Protein AF-A0A3C0ECP6-F1 (afdb_monomer_lite)

pLDDT: mean 91.74, std 6.07, range [67.44, 98.38]

Sequence (139 aa):
APHHPADLYVLGTTPTSAETAAKLGLPYVYALFLNNDDTVMTEAVETYRKVFDTSLGTEPQTMLALPVIAADSDDEAEEYASQIKLVRISTESGRTLTVFSVEAAEDFCKQSEEKCTFQVQEGNVIHGAQERVGERLAE

Radius of gyration: 18.1 Å; chains: 1; bounding box: 43×42×47 Å

Secondary structure (DSSP, 8-state):
--SSPPP--EEESSHHHHHHHHHTT--EEEEHHHH--HHHHHHHHHHHHHH--GGGS----EEEE--EEEESSHHHHHHHHHT-EEEEEEETTS-EEEESSHHHHHHHHHH-SS-EEEEEEE---EEEEHHHHHHHHH-

Structure (mmCIF, N/CA/C/O backbone):
data_AF-A0A3C0ECP6-F1
#
_entry.id   AF-A0A3C0ECP6-F1
#
loop_
_atom_site.group_PDB
_atom_site.id
_atom_site.type_symbol
_atom_site.label_atom_id
_atom_site.label_alt_id
_atom_site.label_comp_id
_atom_site.label_asym_id
_atom_site.label_entity_id
_atom_site.label_seq_id
_atom_site.pdbx_PDB_ins_code
_atom_site.Cartn_x
_atom_site.Cartn_y
_atom_site.Cartn_z
_atom_site.occupancy
_atom_site.B_iso_or_equiv
_atom_site.auth_seq_id
_atom_site.auth_comp_id
_atom_site.auth_asym_id
_atom_site.auth_atom_id
_atom_site.pdbx_PDB_model_num
ATOM 1 N N . ALA A 1 1 ? 7.515 -32.860 -6.831 1.00 67.44 1 ALA A N 1
ATOM 2 C CA . ALA A 1 1 ? 7.617 -31.389 -6.742 1.00 67.44 1 ALA A CA 1
ATOM 3 C C . ALA A 1 1 ? 6.766 -30.785 -7.856 1.00 67.44 1 ALA A C 1
ATOM 5 O O . ALA A 1 1 ? 6.618 -31.469 -8.867 1.00 67.44 1 ALA A O 1
ATOM 6 N N . PRO A 1 2 ? 6.171 -29.592 -7.681 1.00 77.50 2 PRO A N 1
ATOM 7 C CA . PRO A 1 2 ? 5.457 -28.923 -8.768 1.00 77.50 2 PRO A CA 1
ATOM 8 C C . PRO A 1 2 ? 6.390 -28.701 -9.968 1.00 77.50 2 PRO A C 1
ATOM 10 O O . PRO A 1 2 ? 7.592 -28.511 -9.798 1.00 77.50 2 PRO A O 1
ATOM 13 N N . HIS A 1 3 ? 5.830 -28.769 -11.178 1.00 83.38 3 HIS A N 1
ATOM 14 C CA . HIS A 1 3 ? 6.588 -28.662 -12.432 1.00 83.38 3 HIS A CA 1
ATOM 15 C C . HIS A 1 3 ? 7.135 -27.254 -12.703 1.00 83.38 3 HIS A C 1
ATOM 17 O O . HIS A 1 3 ? 8.056 -27.115 -13.501 1.00 83.38 3 HIS A O 1
ATOM 23 N N . HIS A 1 4 ? 6.596 -26.240 -12.024 1.00 84.25 4 HIS A N 1
ATOM 24 C CA . HIS A 1 4 ? 7.039 -24.855 -12.111 1.00 84.25 4 HIS A CA 1
ATOM 25 C C . HIS A 1 4 ? 7.429 -24.369 -10.711 1.00 84.25 4 HIS A C 1
ATOM 27 O O . HIS A 1 4 ? 6.690 -24.647 -9.756 1.00 84.25 4 HIS A O 1
ATOM 33 N N . PRO A 1 5 ? 8.586 -23.699 -10.561 1.00 87.31 5 PRO A N 1
ATOM 34 C CA . PRO A 1 5 ? 8.913 -23.012 -9.320 1.00 87.31 5 PRO A CA 1
ATOM 35 C C . PRO A 1 5 ? 7.905 -21.884 -9.070 1.00 87.31 5 PRO A C 1
ATOM 37 O O . PRO A 1 5 ? 7.270 -21.396 -10.000 1.00 87.31 5 PRO A O 1
ATOM 40 N N . ALA A 1 6 ? 7.749 -21.493 -7.806 1.00 90.31 6 ALA A N 1
ATOM 41 C CA . ALA A 1 6 ? 6.923 -20.346 -7.461 1.00 90.31 6 ALA A CA 1
ATOM 42 C C . ALA A 1 6 ? 7.566 -19.051 -7.971 1.00 90.31 6 ALA A C 1
ATOM 44 O O . ALA A 1 6 ? 8.787 -18.889 -7.888 1.00 90.31 6 ALA A O 1
ATOM 45 N N . ASP A 1 7 ? 6.729 -18.134 -8.442 1.00 91.00 7 ASP A N 1
ATOM 46 C CA . ASP A 1 7 ? 7.155 -16.790 -8.810 1.00 91.00 7 ASP A CA 1
ATOM 47 C C . ASP A 1 7 ? 7.588 -15.995 -7.568 1.00 91.00 7 ASP A C 1
ATOM 49 O O . ASP A 1 7 ? 7.091 -16.202 -6.455 1.00 91.00 7 ASP A O 1
ATOM 53 N N . LEU A 1 8 ? 8.540 -15.082 -7.761 1.00 94.12 8 LEU A N 1
ATOM 54 C CA . LEU A 1 8 ? 9.095 -14.244 -6.701 1.00 94.12 8 LEU A CA 1
ATOM 55 C C . LEU A 1 8 ? 8.540 -12.825 -6.793 1.00 94.12 8 LEU A C 1
ATOM 57 O O . LEU A 1 8 ? 8.497 -12.242 -7.871 1.00 94.12 8 LEU A O 1
ATOM 61 N N . TYR A 1 9 ? 8.186 -12.256 -5.642 1.00 96.56 9 TYR A N 1
ATOM 62 C CA . TYR A 1 9 ? 7.645 -10.905 -5.510 1.00 96.56 9 TYR A CA 1
ATOM 63 C C . TYR A 1 9 ? 8.385 -10.155 -4.409 1.00 96.56 9 TYR A C 1
ATOM 65 O O . TYR A 1 9 ? 8.748 -10.740 -3.386 1.00 96.56 9 TYR A O 1
ATOM 73 N N . VAL A 1 10 ? 8.565 -8.848 -4.591 1.00 97.00 10 VAL A N 1
ATOM 74 C CA . VAL A 1 10 ? 9.087 -7.967 -3.542 1.00 97.00 10 VAL A CA 1
ATOM 75 C C . VAL A 1 10 ? 7.942 -7.142 -2.974 1.00 97.00 10 VAL A C 1
ATOM 77 O O . VAL A 1 10 ? 7.314 -6.364 -3.689 1.00 97.00 10 VAL A O 1
ATOM 80 N N . LEU A 1 11 ? 7.687 -7.306 -1.676 1.00 96.06 11 LEU A N 1
ATOM 81 C CA . LEU A 1 11 ? 6.729 -6.496 -0.929 1.00 96.06 11 LEU A CA 1
ATOM 82 C C . LEU A 1 11 ? 7.465 -5.332 -0.268 1.00 96.06 11 LEU A C 1
ATOM 84 O O . LEU A 1 11 ? 8.535 -5.517 0.315 1.00 96.06 11 LEU A O 1
ATOM 88 N N . GLY A 1 12 ? 6.878 -4.141 -0.322 1.00 93.94 12 GLY A N 1
ATOM 89 C CA . GLY A 1 12 ? 7.483 -2.968 0.288 1.00 93.94 12 GLY A CA 1
ATOM 90 C C . GLY A 1 12 ? 6.516 -1.819 0.521 1.00 93.94 12 GLY A C 1
ATOM 91 O O . GLY A 1 12 ? 5.349 -1.866 0.144 1.00 93.94 12 GLY A O 1
ATOM 92 N N . THR A 1 13 ? 7.017 -0.787 1.190 1.00 92.62 13 THR A N 1
ATOM 93 C CA . THR A 1 13 ? 6.240 0.400 1.584 1.00 92.62 13 THR A CA 1
ATOM 94 C C . THR A 1 13 ? 7.007 1.707 1.351 1.00 92.62 13 THR A C 1
ATOM 96 O O . THR A 1 13 ? 6.582 2.771 1.802 1.00 92.62 13 THR A O 1
ATOM 99 N N . THR A 1 14 ? 8.155 1.643 0.664 1.00 94.25 14 THR A N 1
ATOM 100 C CA . THR A 1 14 ? 9.072 2.778 0.456 1.00 94.25 14 THR A CA 1
ATOM 101 C C . THR A 1 14 ? 9.685 2.781 -0.949 1.00 94.25 14 THR A C 1
ATOM 103 O O . THR A 1 14 ? 9.874 1.705 -1.529 1.00 94.25 14 THR A O 1
ATOM 106 N N . PRO A 1 15 ? 10.117 3.942 -1.477 1.00 96.00 15 PRO A N 1
ATOM 107 C CA . PRO A 1 15 ? 10.834 4.012 -2.754 1.00 96.00 15 PRO A CA 1
ATOM 108 C C . PRO A 1 15 ? 12.100 3.146 -2.803 1.00 96.00 15 PRO A C 1
ATOM 110 O O . PRO A 1 15 ? 12.355 2.479 -3.799 1.00 96.00 15 PRO A O 1
ATOM 113 N N . THR A 1 16 ? 12.851 3.041 -1.702 1.00 96.50 16 THR A N 1
ATOM 114 C CA . THR A 1 16 ? 14.047 2.181 -1.625 1.00 96.50 16 THR A CA 1
ATOM 115 C C . THR A 1 16 ? 13.723 0.694 -1.818 1.00 96.50 16 THR A C 1
ATOM 117 O O . THR A 1 16 ? 14.479 -0.036 -2.466 1.00 96.50 16 THR A O 1
ATOM 120 N N . SER A 1 17 ? 12.587 0.222 -1.288 1.00 96.06 17 SER A N 1
ATOM 121 C CA . SER A 1 17 ? 12.125 -1.152 -1.546 1.00 96.06 17 SER A CA 1
ATOM 122 C C . SER A 1 17 ? 11.756 -1.359 -3.021 1.00 96.06 17 SER A C 1
ATOM 124 O O . SER A 1 17 ? 12.052 -2.409 -3.591 1.00 96.06 17 SER A O 1
ATOM 126 N N . ALA A 1 18 ? 11.207 -0.323 -3.657 1.00 97.44 18 ALA A N 1
ATOM 127 C CA . ALA A 1 18 ? 10.863 -0.304 -5.071 1.00 97.44 18 ALA A CA 1
ATOM 128 C C . ALA A 1 18 ? 12.120 -0.353 -5.962 1.00 97.44 18 ALA A C 1
ATOM 130 O O . ALA A 1 18 ? 12.191 -1.163 -6.885 1.00 97.44 18 ALA A O 1
ATOM 131 N N . GLU A 1 19 ? 13.163 0.421 -5.636 1.00 97.56 19 GLU A N 1
ATOM 132 C CA . GLU A 1 19 ? 14.467 0.333 -6.312 1.00 97.56 19 GLU A CA 1
ATOM 133 C C . GLU A 1 19 ? 15.074 -1.068 -6.222 1.00 97.56 19 GLU A C 1
ATOM 135 O O . GLU A 1 19 ? 15.696 -1.548 -7.169 1.00 97.56 19 GLU A O 1
ATOM 140 N N . THR A 1 20 ? 14.922 -1.721 -5.069 1.00 97.06 20 THR A N 1
ATOM 141 C CA . THR A 1 20 ? 15.440 -3.075 -4.856 1.00 97.06 20 THR A CA 1
ATOM 142 C C . THR A 1 20 ? 14.727 -4.068 -5.770 1.00 97.06 20 THR A C 1
ATOM 144 O O . THR A 1 20 ? 15.390 -4.844 -6.453 1.00 97.06 20 THR A O 1
ATOM 147 N N . ALA A 1 21 ? 13.394 -4.006 -5.850 1.00 97.56 21 ALA A N 1
ATOM 148 C CA . ALA A 1 21 ? 12.606 -4.845 -6.754 1.00 97.56 21 ALA A CA 1
ATOM 149 C C . ALA A 1 21 ? 12.992 -4.630 -8.227 1.00 97.56 21 ALA A C 1
ATOM 151 O O . ALA A 1 21 ? 13.196 -5.592 -8.967 1.00 97.56 21 ALA A O 1
ATOM 152 N N . ALA A 1 22 ? 13.164 -3.367 -8.619 1.00 97.44 22 ALA A N 1
ATOM 153 C CA . ALA A 1 22 ? 13.541 -2.958 -9.966 1.00 97.44 22 ALA A CA 1
ATOM 154 C C . ALA A 1 22 ? 14.924 -3.479 -10.391 1.00 97.44 22 ALA A C 1
ATOM 156 O O . ALA A 1 22 ? 15.064 -4.019 -11.487 1.00 97.44 22 ALA A O 1
ATOM 157 N N . LYS A 1 23 ? 15.930 -3.382 -9.511 1.00 96.00 23 LYS A N 1
ATOM 158 C CA . LYS A 1 23 ? 17.292 -3.902 -9.750 1.00 96.00 23 LYS A CA 1
ATOM 159 C C . LYS A 1 23 ? 17.347 -5.430 -9.822 1.00 96.00 23 LYS A C 1
ATOM 161 O O . LYS A 1 23 ? 18.264 -5.977 -10.422 1.00 96.00 23 LYS A O 1
ATOM 166 N N . LEU A 1 24 ? 16.395 -6.113 -9.187 1.00 95.75 24 LEU A N 1
ATOM 167 C CA . LEU A 1 24 ? 16.264 -7.570 -9.242 1.00 95.75 24 LEU A CA 1
ATOM 168 C C . LEU A 1 24 ? 15.422 -8.047 -10.439 1.00 95.75 24 LEU A C 1
ATOM 170 O O . LEU A 1 24 ? 15.324 -9.252 -10.651 1.00 95.75 24 LEU A O 1
ATOM 174 N N . GLY A 1 25 ? 14.797 -7.134 -11.193 1.00 96.31 25 GLY A N 1
ATOM 175 C CA . GLY A 1 25 ? 13.888 -7.477 -12.290 1.00 96.31 25 GLY A CA 1
ATOM 176 C C . GLY A 1 25 ? 12.615 -8.195 -11.832 1.00 96.31 25 GLY A C 1
ATOM 177 O O . GLY A 1 25 ? 12.036 -8.948 -12.616 1.00 96.31 25 GLY A O 1
ATOM 178 N N . LEU A 1 26 ? 12.207 -8.005 -10.570 1.00 96.50 26 LEU A N 1
ATOM 179 C CA . LEU A 1 26 ? 11.079 -8.703 -9.949 1.00 96.50 26 LEU A CA 1
ATOM 180 C C . LEU A 1 26 ? 9.810 -7.835 -9.918 1.00 96.50 26 LEU A C 1
ATOM 182 O O . LEU A 1 26 ? 9.906 -6.607 -9.829 1.00 96.50 26 LEU A O 1
ATOM 186 N N . PRO A 1 27 ? 8.613 -8.444 -9.925 1.00 97.31 27 PRO A N 1
ATOM 187 C CA . PRO A 1 27 ? 7.367 -7.748 -9.626 1.00 97.31 27 PRO A CA 1
ATOM 188 C C . PRO A 1 27 ? 7.380 -7.088 -8.239 1.00 97.31 27 PRO A C 1
ATOM 190 O O . PRO A 1 27 ? 7.867 -7.662 -7.257 1.00 97.31 27 PRO A O 1
ATOM 193 N N . TYR A 1 28 ? 6.797 -5.893 -8.154 1.00 98.12 28 TYR A N 1
ATOM 194 C CA . TYR A 1 28 ? 6.725 -5.092 -6.934 1.00 98.12 28 TYR A CA 1
ATOM 195 C C . TYR A 1 28 ? 5.290 -4.955 -6.417 1.00 98.12 28 TYR A C 1
ATOM 197 O O . TYR A 1 28 ? 4.379 -4.599 -7.165 1.00 98.12 28 TYR A O 1
ATOM 205 N N . VAL A 1 29 ? 5.099 -5.203 -5.120 1.00 97.62 29 VAL A N 1
ATOM 206 C CA . VAL A 1 29 ? 3.823 -5.035 -4.413 1.00 97.62 29 VAL A CA 1
ATOM 207 C C . VAL A 1 29 ? 3.982 -3.938 -3.361 1.00 97.62 29 VAL A C 1
ATOM 209 O O . VAL A 1 29 ? 4.675 -4.134 -2.358 1.00 97.62 29 VAL A O 1
ATOM 212 N N . TYR A 1 30 ? 3.327 -2.793 -3.562 1.00 96.38 30 TYR A N 1
ATOM 213 C CA . TYR A 1 30 ? 3.304 -1.717 -2.569 1.00 96.38 30 TYR A CA 1
ATOM 214 C C . TYR A 1 30 ? 2.168 -1.935 -1.563 1.00 96.38 30 TYR A C 1
ATOM 216 O O . TYR A 1 30 ? 0.998 -2.017 -1.941 1.00 96.38 30 TYR A O 1
ATOM 224 N N . ALA A 1 31 ? 2.491 -2.008 -0.272 1.00 93.12 31 ALA A N 1
ATOM 225 C CA . ALA A 1 31 ? 1.515 -2.210 0.797 1.00 93.12 31 ALA A CA 1
ATOM 226 C C . ALA A 1 31 ? 0.950 -0.881 1.325 1.00 93.12 31 ALA A C 1
ATOM 228 O O . ALA A 1 31 ? 1.357 -0.386 2.380 1.00 93.12 31 ALA A O 1
ATOM 229 N N . LEU A 1 32 ? -0.020 -0.315 0.597 1.00 88.88 32 LEU A N 1
ATOM 230 C CA . LEU A 1 32 ? -0.633 0.972 0.943 1.00 88.88 32 LEU A CA 1
ATOM 231 C C . LEU A 1 32 ? -1.375 0.923 2.278 1.00 88.88 32 LEU A C 1
ATOM 233 O O . LEU A 1 32 ? -1.308 1.878 3.045 1.00 88.88 32 LEU A O 1
ATOM 237 N N . PHE A 1 33 ? -1.982 -0.216 2.616 1.00 82.88 33 PHE A N 1
ATOM 238 C CA . PHE A 1 33 ? -2.685 -0.393 3.888 1.00 82.88 33 PHE A CA 1
ATOM 239 C C . PHE A 1 33 ? -1.806 -0.176 5.142 1.00 82.88 33 PHE A C 1
ATOM 241 O O . PHE A 1 33 ? -2.34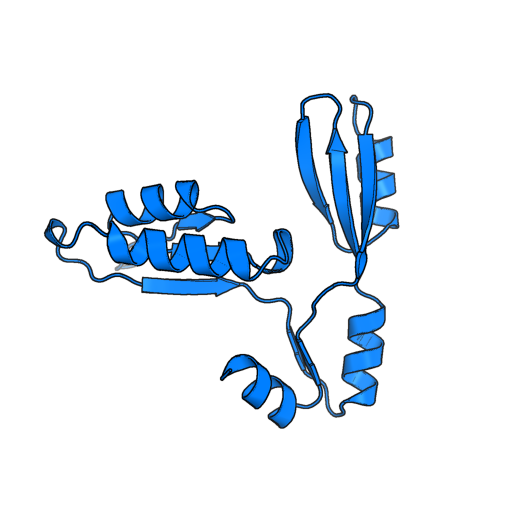8 -0.015 6.231 1.00 82.88 33 P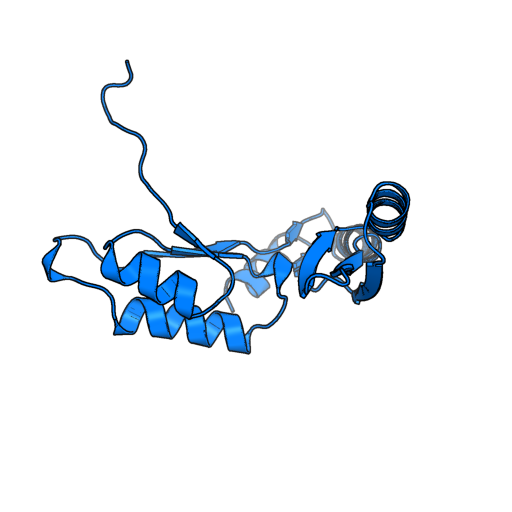HE A O 1
ATOM 248 N N . LEU A 1 34 ? -0.467 -0.183 5.021 1.00 78.69 34 LEU A N 1
ATOM 249 C CA . LEU A 1 34 ? 0.459 0.017 6.147 1.00 78.69 34 LEU A CA 1
ATOM 250 C C . LEU A 1 34 ? 0.908 1.468 6.338 1.00 78.69 34 LEU A C 1
ATOM 252 O O . LEU A 1 34 ? 1.043 1.912 7.479 1.00 78.69 34 LEU A O 1
ATOM 256 N N . ASN A 1 35 ? 1.204 2.170 5.240 1.00 71.81 35 ASN A N 1
ATOM 257 C CA . ASN A 1 35 ? 1.743 3.534 5.277 1.00 71.81 35 ASN A CA 1
ATOM 258 C C . ASN A 1 35 ? 0.706 4.609 4.931 1.00 71.81 35 ASN A C 1
ATOM 260 O O . ASN A 1 35 ? 0.943 5.758 5.284 1.00 71.81 35 ASN A O 1
ATOM 264 N N . ASN A 1 36 ? -0.426 4.230 4.325 1.00 74.69 36 ASN A N 1
ATOM 265 C CA . ASN A 1 36 ? -1.590 5.073 4.034 1.00 74.69 36 ASN A CA 1
ATOM 266 C C . ASN A 1 36 ? -1.240 6.472 3.485 1.00 74.69 36 ASN A C 1
ATOM 268 O O . ASN A 1 36 ? -1.817 7.479 3.888 1.00 74.69 36 ASN A O 1
ATOM 272 N N . ASP A 1 37 ? -0.239 6.522 2.606 1.00 84.44 37 ASP A N 1
ATOM 273 C CA . ASP A 1 37 ? 0.274 7.745 1.998 1.00 84.44 37 ASP A CA 1
ATOM 274 C C . ASP A 1 37 ? 0.394 7.529 0.487 1.00 84.44 37 ASP A C 1
ATOM 276 O O . ASP A 1 37 ? 1.321 6.873 -0.004 1.00 84.44 37 ASP A O 1
ATOM 280 N N . ASP A 1 38 ? -0.570 8.084 -0.245 1.00 88.19 38 ASP A N 1
ATOM 281 C CA . ASP A 1 38 ? -0.654 7.970 -1.701 1.00 88.19 38 ASP A CA 1
ATOM 282 C C . ASP A 1 38 ? 0.518 8.665 -2.406 1.00 88.19 38 ASP A C 1
ATOM 284 O O . ASP A 1 38 ? 0.918 8.251 -3.496 1.00 88.19 38 ASP A O 1
ATOM 288 N N . THR A 1 39 ? 1.116 9.684 -1.779 1.00 92.25 39 THR A N 1
ATOM 289 C CA . THR A 1 39 ? 2.277 10.391 -2.336 1.00 92.25 39 THR A CA 1
ATOM 290 C C . THR A 1 39 ? 3.493 9.475 -2.323 1.00 92.25 39 THR A C 1
ATOM 292 O O . THR A 1 39 ? 4.150 9.303 -3.348 1.00 92.25 39 THR A O 1
ATOM 295 N N . VAL A 1 40 ? 3.755 8.821 -1.187 1.00 92.75 40 VAL A N 1
ATOM 296 C CA . VAL A 1 40 ? 4.868 7.865 -1.054 1.00 92.75 40 VAL A CA 1
ATOM 297 C C . VAL A 1 40 ? 4.637 6.623 -1.918 1.00 92.75 40 VAL A C 1
ATOM 299 O O . VAL A 1 40 ? 5.584 6.080 -2.490 1.00 92.75 40 VAL A O 1
ATOM 302 N N . MET A 1 41 ? 3.388 6.166 -2.037 1.00 94.25 41 MET A N 1
ATOM 303 C CA . MET A 1 41 ? 3.017 5.069 -2.933 1.00 94.25 41 MET A CA 1
ATOM 304 C C . MET A 1 41 ? 3.302 5.407 -4.395 1.00 94.25 41 MET A C 1
ATOM 306 O O . MET A 1 41 ? 3.979 4.634 -5.077 1.00 94.25 41 MET A O 1
ATOM 310 N N . THR A 1 42 ? 2.855 6.580 -4.849 1.00 95.25 42 THR A N 1
ATOM 311 C CA . THR A 1 42 ? 3.094 7.066 -6.212 1.00 95.25 42 THR A CA 1
ATOM 312 C C . THR A 1 42 ? 4.590 7.181 -6.482 1.00 95.25 42 THR A C 1
ATOM 314 O O . THR A 1 42 ? 5.079 6.619 -7.461 1.00 95.25 42 THR A O 1
ATOM 317 N N . GLU A 1 43 ? 5.345 7.800 -5.568 1.00 96.94 43 GLU A N 1
ATOM 318 C CA . GLU A 1 43 ? 6.803 7.915 -5.672 1.00 96.94 43 GLU A CA 1
ATOM 319 C C . GLU A 1 43 ? 7.479 6.539 -5.784 1.00 96.94 43 GLU A C 1
ATOM 321 O O . GLU A 1 43 ? 8.374 6.348 -6.610 1.00 96.94 43 GLU A O 1
ATOM 326 N N . ALA A 1 44 ? 7.050 5.552 -4.991 1.00 97.25 44 ALA A N 1
ATOM 327 C CA . ALA A 1 44 ? 7.608 4.205 -5.035 1.00 97.25 44 ALA A CA 1
ATOM 328 C C . ALA A 1 44 ? 7.309 3.494 -6.365 1.00 97.25 44 ALA A C 1
ATOM 330 O O . ALA A 1 44 ? 8.212 2.903 -6.963 1.00 97.25 44 ALA A O 1
ATOM 331 N N . VAL A 1 45 ? 6.070 3.574 -6.859 1.00 97.06 45 VAL A N 1
ATOM 332 C CA . VAL A 1 45 ? 5.659 2.979 -8.143 1.00 97.06 45 VAL A CA 1
ATOM 333 C C . VAL A 1 45 ? 6.401 3.625 -9.315 1.00 97.06 45 VAL A C 1
ATOM 335 O O . VAL A 1 45 ? 6.913 2.919 -10.189 1.00 97.06 45 VAL A O 1
ATOM 338 N N . GLU A 1 46 ? 6.503 4.953 -9.331 1.00 97.75 46 GLU A N 1
ATOM 339 C CA . GLU A 1 46 ? 7.261 5.694 -10.342 1.00 97.75 46 GLU A CA 1
ATOM 340 C C . GLU A 1 46 ? 8.748 5.346 -10.296 1.00 97.75 46 GLU A C 1
ATOM 342 O O . GLU A 1 46 ? 9.352 5.075 -11.337 1.00 97.75 46 GLU A O 1
ATOM 347 N N . THR A 1 47 ? 9.330 5.287 -9.096 1.00 98.00 47 THR A N 1
ATOM 348 C CA . THR A 1 47 ? 10.729 4.900 -8.892 1.00 98.00 47 THR A CA 1
ATOM 349 C C . THR A 1 47 ? 10.993 3.505 -9.440 1.00 98.00 47 THR A C 1
ATOM 351 O O . THR A 1 47 ? 11.917 3.343 -10.236 1.00 98.00 47 THR A O 1
ATOM 354 N N . TYR A 1 48 ? 10.155 2.520 -9.093 1.00 98.38 48 TYR A N 1
ATOM 355 C CA . TYR A 1 48 ? 10.259 1.154 -9.608 1.00 98.38 48 TYR A CA 1
ATOM 356 C C . TYR A 1 48 ? 10.274 1.127 -11.135 1.00 98.38 48 TYR A C 1
ATOM 358 O O . TYR A 1 48 ? 11.199 0.579 -11.728 1.00 98.38 48 TYR A O 1
ATOM 366 N N . ARG A 1 49 ? 9.288 1.767 -11.779 1.00 97.31 49 ARG A N 1
ATOM 367 C CA . ARG A 1 49 ? 9.178 1.788 -13.247 1.00 97.31 49 ARG A CA 1
ATOM 368 C C . ARG A 1 49 ? 10.365 2.490 -13.903 1.00 97.31 49 ARG A C 1
ATOM 370 O O . ARG A 1 49 ? 10.851 2.030 -14.930 1.00 97.31 49 ARG A O 1
ATOM 377 N N . LYS A 1 50 ? 10.837 3.591 -13.314 1.00 97.31 50 LYS A N 1
ATOM 378 C CA . LYS A 1 50 ? 11.937 4.405 -13.845 1.00 97.31 50 LYS A CA 1
ATOM 379 C C . LYS A 1 50 ? 13.279 3.677 -13.823 1.00 97.31 50 LYS A C 1
ATOM 381 O O . LYS A 1 50 ? 14.081 3.878 -14.732 1.00 97.31 50 LYS A O 1
ATOM 386 N N . VAL A 1 51 ? 13.549 2.895 -12.778 1.00 97.06 51 VAL A N 1
ATOM 387 C CA . VAL A 1 51 ? 14.857 2.247 -12.567 1.00 97.06 51 VAL A CA 1
ATOM 388 C C . VAL A 1 51 ? 14.841 0.744 -12.851 1.00 97.06 51 VAL A C 1
ATOM 390 O O . VAL A 1 51 ? 15.818 0.063 -12.545 1.00 97.06 51 VAL A O 1
ATOM 393 N N . PHE A 1 52 ? 13.744 0.224 -13.413 1.00 97.75 52 PHE A N 1
ATOM 394 C CA . PHE A 1 52 ? 13.590 -1.192 -13.732 1.00 97.75 52 PHE A CA 1
ATOM 395 C C . PHE A 1 52 ? 14.642 -1.669 -14.736 1.00 97.75 52 PHE A C 1
ATOM 397 O O . PHE A 1 52 ? 14.786 -1.101 -15.823 1.00 97.75 52 PHE A O 1
ATOM 404 N N . ASP A 1 53 ? 15.354 -2.741 -14.387 1.00 91.38 53 ASP A N 1
ATOM 405 C CA . ASP A 1 53 ? 16.368 -3.325 -15.257 1.00 91.38 53 ASP A CA 1
ATOM 406 C C . ASP A 1 53 ? 15.737 -4.247 -16.311 1.00 91.38 53 ASP A C 1
ATOM 408 O O . ASP A 1 53 ? 15.587 -5.455 -16.133 1.00 91.38 53 ASP A O 1
ATOM 412 N N . THR A 1 54 ? 15.389 -3.659 -17.455 1.00 91.44 54 THR A N 1
ATOM 413 C CA . THR A 1 54 ? 14.844 -4.389 -18.613 1.00 91.44 54 THR A CA 1
ATOM 414 C C . THR A 1 54 ? 15.858 -5.317 -19.293 1.00 91.44 54 THR A C 1
ATOM 416 O O . THR A 1 54 ? 15.465 -6.157 -20.104 1.00 91.44 54 THR A O 1
ATOM 419 N N . SER A 1 55 ? 17.156 -5.230 -18.966 1.00 92.25 55 SER A N 1
ATOM 420 C CA . SER A 1 55 ? 18.173 -6.122 -19.542 1.00 92.25 55 SER A CA 1
ATOM 421 C C . SER A 1 55 ? 18.046 -7.570 -19.055 1.00 92.25 55 SER A C 1
ATOM 423 O O . SER A 1 55 ? 18.567 -8.485 -19.694 1.00 92.25 55 SER A O 1
ATOM 425 N N . LEU A 1 56 ? 17.291 -7.791 -17.974 1.00 87.69 56 LEU A N 1
ATOM 426 C CA . LEU A 1 56 ? 17.006 -9.105 -17.396 1.00 87.69 56 LEU A CA 1
ATOM 427 C C . LEU A 1 56 ? 15.956 -9.910 -18.185 1.00 87.69 56 LEU A C 1
ATOM 429 O O . LEU A 1 56 ? 15.715 -11.073 -17.868 1.00 87.69 56 LEU A O 1
ATOM 433 N N . GLY A 1 57 ? 15.344 -9.320 -19.219 1.00 88.81 57 GLY A N 1
ATOM 434 C CA . GLY A 1 57 ? 14.332 -9.980 -20.050 1.00 88.81 57 GLY A CA 1
ATOM 435 C C . GLY A 1 57 ? 12.949 -10.079 -19.398 1.00 88.81 57 GLY A C 1
ATOM 436 O O . GLY A 1 57 ? 12.098 -10.817 -19.891 1.00 88.81 57 GLY A O 1
ATOM 437 N N . THR A 1 58 ? 12.726 -9.350 -18.303 1.00 93.00 58 THR A N 1
ATOM 438 C CA . THR A 1 58 ? 11.425 -9.182 -17.648 1.00 93.00 58 THR A CA 1
ATOM 439 C C . THR A 1 58 ? 10.852 -7.792 -17.925 1.00 93.00 58 THR A C 1
ATOM 441 O O . THR A 1 58 ? 11.547 -6.888 -18.394 1.00 93.00 58 THR A O 1
ATOM 444 N N . GLU A 1 59 ? 9.563 -7.624 -17.642 1.00 95.44 59 GLU A N 1
ATOM 445 C CA . GLU A 1 59 ? 8.857 -6.349 -17.758 1.00 95.44 59 GLU A CA 1
ATOM 446 C C . GLU A 1 59 ? 8.417 -5.864 -16.371 1.00 95.44 59 GLU A C 1
ATOM 448 O O . GLU A 1 59 ? 8.117 -6.688 -15.499 1.00 95.44 59 GLU A O 1
ATOM 453 N N . PRO A 1 60 ? 8.360 -4.540 -16.143 1.00 96.62 60 PRO A N 1
ATOM 454 C CA . PRO A 1 60 ? 7.943 -3.995 -14.860 1.00 96.62 60 PRO A CA 1
ATOM 455 C C . PRO A 1 60 ? 6.492 -4.377 -14.549 1.00 96.62 60 PRO A C 1
ATOM 457 O O . PRO A 1 60 ? 5.574 -4.057 -15.303 1.00 96.62 60 PRO A O 1
ATOM 460 N N . GLN A 1 61 ? 6.276 -4.998 -13.390 1.00 97.38 61 GLN A N 1
ATOM 461 C CA . GLN A 1 61 ? 4.956 -5.360 -12.877 1.00 97.38 61 GLN A CA 1
ATOM 462 C C . GLN A 1 61 ? 4.745 -4.762 -11.490 1.00 97.38 61 GLN A C 1
ATOM 464 O O . GLN A 1 61 ? 5.519 -5.005 -10.567 1.00 97.38 61 GLN A O 1
ATOM 469 N N . THR A 1 62 ? 3.675 -3.985 -11.342 1.00 96.88 62 THR A N 1
ATOM 470 C CA . THR A 1 62 ? 3.329 -3.298 -10.092 1.00 96.88 62 THR A CA 1
ATOM 471 C C . THR A 1 62 ? 1.954 -3.722 -9.612 1.00 96.88 62 THR A C 1
ATOM 473 O O . THR A 1 62 ? 1.014 -3.735 -10.404 1.00 96.88 62 THR A O 1
ATOM 476 N N . MET A 1 63 ? 1.823 -3.984 -8.317 1.00 96.75 63 MET A N 1
ATOM 477 C CA . MET A 1 63 ? 0.551 -4.219 -7.637 1.00 96.75 63 MET A CA 1
ATOM 478 C C . MET A 1 63 ? 0.447 -3.345 -6.390 1.00 96.75 63 MET A C 1
ATOM 480 O O . MET A 1 63 ? 1.456 -3.027 -5.758 1.00 96.75 63 MET A O 1
ATOM 484 N N . LEU A 1 64 ? -0.782 -3.004 -6.016 1.00 94.56 64 LEU A N 1
ATOM 485 C CA . LEU A 1 64 ? -1.091 -2.330 -4.761 1.00 94.56 64 LEU A CA 1
ATOM 486 C C . LEU A 1 64 ? -1.832 -3.306 -3.848 1.00 94.56 64 LEU A C 1
ATOM 488 O O . LEU A 1 64 ? -2.813 -3.921 -4.261 1.00 94.56 64 LEU A O 1
ATOM 492 N N . ALA A 1 65 ? -1.374 -3.439 -2.607 1.00 93.81 65 ALA A N 1
ATOM 493 C CA . ALA A 1 65 ? -2.157 -4.072 -1.557 1.00 93.81 65 ALA A CA 1
ATOM 494 C C . ALA A 1 65 ? -2.963 -2.984 -0.835 1.00 93.81 65 ALA A C 1
ATOM 496 O O . ALA A 1 65 ? -2.401 -2.126 -0.145 1.00 93.81 65 ALA A O 1
ATOM 497 N N . LEU A 1 66 ? -4.278 -3.023 -1.040 1.00 90.75 66 LEU A N 1
ATOM 498 C CA . LEU A 1 66 ? -5.247 -2.029 -0.584 1.00 90.75 66 LEU A CA 1
ATOM 499 C C . LEU A 1 66 ? -6.169 -2.640 0.484 1.00 90.75 66 LEU A C 1
ATOM 501 O O . LEU A 1 66 ? -6.537 -3.811 0.359 1.00 90.75 66 LEU A O 1
ATOM 505 N N . PRO A 1 67 ? -6.576 -1.878 1.511 1.00 88.88 67 PRO A N 1
ATOM 506 C CA . PRO A 1 67 ? -7.642 -2.299 2.408 1.00 88.88 67 PRO A CA 1
ATOM 507 C C . PRO A 1 67 ? -8.999 -2.033 1.740 1.00 88.88 67 PRO A C 1
ATOM 509 O O . PRO A 1 67 ? -9.337 -0.883 1.456 1.00 88.88 67 PRO A O 1
ATOM 512 N N . VAL A 1 68 ? -9.770 -3.091 1.482 1.00 93.69 68 VAL A N 1
ATOM 513 C CA . VAL A 1 68 ? -11.061 -3.007 0.781 1.00 93.69 68 VAL A CA 1
ATOM 514 C C . VAL A 1 68 ? -12.130 -3.796 1.531 1.00 93.69 68 VAL A C 1
ATOM 516 O O . VAL A 1 68 ? -11.891 -4.940 1.917 1.00 93.69 68 VAL A O 1
ATOM 519 N N . ILE A 1 69 ? -13.312 -3.202 1.696 1.00 95.25 69 ILE A N 1
ATOM 520 C CA . ILE A 1 69 ? -14.515 -3.857 2.219 1.00 95.25 69 ILE A CA 1
ATOM 521 C C . ILE A 1 69 ? -15.649 -3.655 1.214 1.00 95.25 69 ILE A C 1
ATOM 523 O O . ILE A 1 69 ? -16.057 -2.530 0.953 1.00 95.25 69 ILE A O 1
ATOM 527 N N . ALA A 1 70 ? -16.176 -4.746 0.667 1.00 97.12 70 ALA A N 1
ATOM 528 C CA . ALA A 1 70 ? -17.386 -4.722 -0.149 1.00 97.12 70 ALA A CA 1
ATOM 529 C C . ALA A 1 70 ? -18.515 -5.433 0.604 1.00 97.12 70 ALA A C 1
ATOM 531 O O . ALA A 1 70 ? -18.299 -6.533 1.116 1.00 97.12 70 ALA A O 1
ATOM 532 N N . ALA A 1 71 ? -19.691 -4.810 0.662 1.00 97.56 71 ALA A N 1
ATOM 533 C CA . ALA A 1 71 ? -20.892 -5.361 1.296 1.00 97.56 71 ALA A CA 1
ATOM 534 C C . ALA A 1 71 ? -22.122 -5.202 0.383 1.00 97.56 71 ALA A C 1
ATOM 536 O O . ALA A 1 71 ? -22.006 -4.694 -0.737 1.00 97.56 71 ALA A O 1
ATOM 537 N N . ASP A 1 72 ? -23.296 -5.639 0.849 1.00 97.44 72 ASP A N 1
ATOM 538 C CA . ASP A 1 72 ? -24.537 -5.557 0.068 1.00 97.44 72 ASP A CA 1
ATOM 539 C C . ASP A 1 72 ? -25.048 -4.108 -0.057 1.00 97.44 72 ASP A C 1
ATOM 541 O O . ASP A 1 72 ? -25.757 -3.776 -1.012 1.00 97.44 72 ASP A O 1
ATOM 545 N N . SER A 1 73 ? -24.674 -3.224 0.876 1.00 97.75 73 SER A N 1
ATOM 546 C CA . SER A 1 73 ? -24.994 -1.793 0.851 1.00 97.75 73 SER A CA 1
ATOM 547 C C . SER A 1 73 ? -23.812 -0.918 1.285 1.00 97.75 73 SER A C 1
ATOM 549 O O . SER A 1 73 ? -22.888 -1.380 1.957 1.00 97.75 73 SER A O 1
ATOM 551 N N . ASP A 1 74 ? -23.854 0.366 0.908 1.00 97.25 74 ASP A N 1
ATOM 552 C CA . ASP A 1 74 ? -22.872 1.363 1.356 1.00 97.25 74 ASP A CA 1
ATOM 553 C C . ASP A 1 74 ? -22.876 1.505 2.889 1.00 97.25 74 ASP A C 1
ATOM 555 O O . ASP A 1 74 ? -21.805 1.489 3.493 1.00 97.25 74 ASP A O 1
ATOM 559 N N . ASP A 1 75 ? -24.061 1.563 3.510 1.00 97.31 75 ASP A N 1
ATOM 560 C CA . ASP A 1 75 ? -24.218 1.710 4.965 1.00 97.31 75 ASP A CA 1
ATOM 561 C C . ASP A 1 75 ? -23.592 0.531 5.732 1.00 97.31 75 ASP A C 1
ATOM 563 O O . ASP A 1 75 ? -22.912 0.722 6.739 1.00 97.31 75 ASP A O 1
ATOM 567 N N . GLU A 1 76 ? -23.786 -0.701 5.247 1.00 97.50 76 GLU A N 1
ATOM 568 C CA . GLU A 1 76 ? -23.203 -1.897 5.866 1.00 97.50 76 GLU A CA 1
ATOM 569 C C . GLU A 1 76 ? -21.671 -1.903 5.728 1.00 97.50 76 GLU A C 1
ATOM 571 O O . GLU A 1 76 ? -20.945 -2.200 6.681 1.00 97.50 76 GLU A O 1
ATOM 576 N N . ALA A 1 77 ? -21.156 -1.534 4.552 1.00 96.94 77 ALA A N 1
ATOM 577 C CA . ALA A 1 77 ? -19.718 -1.442 4.330 1.00 96.94 77 ALA A CA 1
ATOM 578 C C . ALA A 1 77 ? -19.070 -0.348 5.199 1.00 96.94 77 ALA A C 1
ATOM 580 O O . ALA A 1 77 ? -17.963 -0.550 5.704 1.00 96.94 77 ALA A O 1
ATOM 581 N N . GLU A 1 78 ? -19.751 0.787 5.392 1.00 94.69 78 GLU A N 1
ATOM 582 C CA . GLU A 1 78 ? -19.325 1.864 6.292 1.00 94.69 78 GLU A CA 1
ATOM 583 C C . GLU A 1 78 ? -19.305 1.398 7.752 1.00 94.69 78 GLU A C 1
ATOM 585 O O . GLU A 1 78 ? -18.325 1.650 8.459 1.00 94.69 78 GLU A O 1
ATOM 590 N N . GLU A 1 79 ? -20.325 0.656 8.199 1.00 94.50 79 GLU A N 1
ATOM 591 C CA . GLU A 1 79 ? -20.349 0.084 9.547 1.00 94.50 79 GLU A CA 1
ATOM 592 C C . GLU A 1 79 ? -19.110 -0.791 9.791 1.00 94.50 79 GLU A C 1
ATOM 594 O O . GLU A 1 79 ? -18.394 -0.574 10.774 1.00 94.50 79 GLU A O 1
ATOM 599 N N . TYR A 1 80 ? -18.785 -1.710 8.877 1.00 93.00 80 TYR A N 1
ATOM 600 C CA . TYR A 1 80 ? -17.585 -2.545 8.992 1.00 93.00 80 TYR A CA 1
ATOM 601 C C . TYR A 1 80 ? -16.285 -1.736 8.915 1.00 93.00 80 TYR A C 1
ATOM 603 O O . TYR A 1 80 ? -15.364 -1.965 9.703 1.00 93.00 80 TYR A O 1
ATOM 611 N N . ALA A 1 81 ? -16.192 -0.773 7.996 1.00 91.31 81 ALA A N 1
ATOM 612 C CA . ALA A 1 81 ? -15.002 0.061 7.851 1.00 91.31 81 ALA A CA 1
ATOM 613 C C . ALA A 1 81 ? -14.734 0.902 9.108 1.00 91.31 81 ALA A C 1
ATOM 615 O O . ALA A 1 81 ? -13.583 1.022 9.532 1.00 91.31 81 ALA A O 1
ATOM 616 N N . SER A 1 82 ? -15.785 1.412 9.760 1.00 89.25 82 SER A N 1
ATOM 617 C CA . SER A 1 82 ? -15.686 2.237 10.973 1.00 89.25 82 SER A CA 1
ATOM 618 C C . SER A 1 82 ? -15.022 1.516 12.158 1.00 89.25 82 SER A C 1
ATOM 620 O O . SER A 1 82 ? -14.418 2.159 13.030 1.00 89.25 82 SER A O 1
ATOM 622 N N . GLN A 1 83 ? -15.094 0.179 12.166 1.00 88.19 83 GLN A N 1
ATOM 623 C CA . GLN A 1 83 ? -14.514 -0.690 13.190 1.00 88.19 83 GLN A CA 1
ATOM 624 C C . GLN A 1 83 ? -13.003 -0.898 13.004 1.00 88.19 83 GLN A C 1
ATOM 626 O O . GLN A 1 83 ? -12.314 -1.261 13.959 1.00 88.19 83 GLN A O 1
ATOM 631 N N . ILE A 1 84 ? -12.462 -0.634 11.811 1.00 85.50 84 ILE A N 1
ATOM 632 C CA . ILE A 1 84 ? -11.033 -0.765 11.526 1.00 85.50 84 ILE A CA 1
ATOM 633 C C . ILE A 1 84 ? -10.297 0.503 11.965 1.00 85.50 84 ILE A C 1
ATOM 635 O O . ILE A 1 84 ? -10.588 1.613 11.517 1.00 85.50 84 ILE A O 1
ATOM 639 N N . LYS A 1 85 ? -9.289 0.343 12.829 1.00 84.38 85 LYS A N 1
ATOM 640 C CA . LYS A 1 85 ? -8.418 1.439 13.277 1.00 84.38 85 LYS A CA 1
ATOM 641 C C . LYS A 1 85 ? -6.977 1.120 12.918 1.00 84.38 85 LYS A C 1
ATOM 643 O O . LYS A 1 85 ? -6.462 0.098 13.346 1.00 84.38 85 LYS A O 1
ATOM 648 N N . LEU A 1 86 ? -6.299 1.991 12.179 1.00 86.19 86 LEU A N 1
ATOM 649 C CA . LEU A 1 86 ? -4.861 1.850 11.960 1.00 86.19 86 LEU A CA 1
ATOM 650 C C . LEU A 1 86 ? -4.133 2.399 13.181 1.00 86.19 86 LEU A C 1
ATOM 652 O O . LEU A 1 86 ? -4.228 3.583 13.493 1.00 86.19 86 LEU A O 1
ATOM 656 N N . VAL A 1 87 ? -3.404 1.546 13.889 1.00 89.12 87 VAL A N 1
ATOM 657 C CA . VAL A 1 87 ? -2.641 1.946 15.068 1.00 89.12 87 VAL A CA 1
ATOM 658 C C . VAL A 1 87 ? -1.162 1.751 14.790 1.00 89.12 87 VAL A C 1
ATOM 660 O O . VAL A 1 87 ? -0.669 0.625 14.712 1.00 89.12 87 VAL A O 1
ATOM 663 N N . ARG A 1 88 ? -0.451 2.866 14.612 1.00 89.38 88 ARG A N 1
ATOM 664 C CA . ARG A 1 88 ? 0.992 2.879 14.367 1.00 89.38 88 ARG A CA 1
ATOM 665 C C . ARG A 1 88 ? 1.725 2.898 15.696 1.00 89.38 88 ARG A C 1
ATOM 667 O O . ARG A 1 88 ? 1.586 3.845 16.465 1.00 89.38 88 ARG A O 1
ATOM 674 N N . ILE A 1 89 ? 2.515 1.866 15.946 1.00 91.44 89 ILE A N 1
ATOM 675 C CA . ILE A 1 89 ? 3.340 1.701 17.138 1.00 91.44 89 ILE A CA 1
ATOM 676 C C . ILE A 1 89 ? 4.771 2.102 16.800 1.00 91.44 89 ILE A C 1
ATOM 678 O O . ILE A 1 89 ? 5.309 1.700 15.766 1.00 91.44 89 ILE A O 1
ATOM 682 N N . SER A 1 90 ? 5.395 2.850 17.701 1.00 92.31 90 SER A N 1
ATOM 683 C CA . SER A 1 90 ? 6.798 3.247 17.645 1.00 92.31 90 SER A CA 1
ATOM 684 C C . SER A 1 90 ? 7.500 2.798 18.921 1.00 92.31 90 SER A C 1
ATOM 686 O O . SER A 1 90 ? 7.041 3.109 20.021 1.00 92.31 90 SER A O 1
ATOM 688 N N . THR A 1 91 ? 8.607 2.072 18.788 1.00 92.06 91 THR A N 1
ATOM 689 C CA . THR A 1 91 ? 9.451 1.653 19.919 1.00 92.06 91 THR A CA 1
ATOM 690 C C . THR A 1 91 ? 10.605 2.629 20.144 1.00 92.06 91 THR A C 1
ATOM 692 O O . THR A 1 91 ? 10.975 3.396 19.254 1.00 92.06 91 THR A O 1
ATOM 695 N N . GLU A 1 92 ? 11.220 2.580 21.327 1.00 91.50 92 GLU A N 1
ATOM 696 C CA . GLU A 1 92 ? 12.406 3.386 21.656 1.00 91.50 92 GLU A CA 1
ATOM 697 C C . GLU A 1 92 ? 13.621 3.069 20.759 1.00 91.50 92 GLU A C 1
ATOM 699 O O . GLU A 1 92 ? 14.393 3.971 20.439 1.00 91.50 92 GLU A O 1
ATOM 704 N N . SER A 1 93 ? 13.752 1.835 20.254 1.00 89.56 93 SER A N 1
ATOM 705 C CA . SER A 1 93 ? 14.751 1.474 19.228 1.00 89.56 93 SER A CA 1
ATOM 706 C C . SER A 1 93 ? 14.495 2.071 17.839 1.00 89.56 93 SER A C 1
ATOM 708 O O . SER A 1 93 ? 15.309 1.880 16.935 1.00 89.56 93 SER A O 1
ATOM 710 N N . GLY A 1 94 ? 13.376 2.772 17.637 1.00 85.19 94 GLY A N 1
ATOM 711 C CA . GLY A 1 94 ? 12.992 3.343 16.345 1.00 85.19 94 GLY A CA 1
ATOM 712 C C . GLY A 1 94 ? 12.314 2.351 15.398 1.00 85.19 94 GLY A C 1
ATOM 713 O O . GLY A 1 94 ? 12.078 2.680 14.234 1.00 85.19 94 GLY A O 1
ATOM 714 N N . ARG A 1 95 ? 11.969 1.145 15.865 1.00 86.69 95 ARG A N 1
ATOM 715 C CA . ARG A 1 95 ? 11.166 0.200 15.083 1.00 86.69 95 ARG A CA 1
ATOM 716 C C . ARG A 1 95 ? 9.720 0.685 15.050 1.00 86.69 95 ARG A C 1
ATOM 718 O O . ARG A 1 95 ? 9.166 1.099 16.067 1.00 86.69 95 ARG A O 1
ATOM 725 N N . THR A 1 96 ? 9.106 0.609 13.873 1.00 86.94 96 THR A N 1
ATOM 726 C CA . THR A 1 96 ? 7.688 0.935 13.696 1.00 86.94 96 THR A CA 1
ATOM 727 C C . THR A 1 96 ? 6.928 -0.273 13.174 1.00 86.94 96 THR A C 1
ATOM 729 O O . THR A 1 96 ? 7.450 -1.028 12.354 1.00 86.94 96 THR A O 1
ATOM 732 N N . LEU A 1 97 ? 5.711 -0.470 13.676 1.00 87.44 97 LEU A N 1
ATOM 733 C CA . LEU A 1 97 ? 4.766 -1.461 13.167 1.00 87.44 97 LEU A CA 1
ATOM 734 C C . LEU A 1 97 ? 3.349 -0.888 13.186 1.00 87.44 97 LEU A C 1
ATOM 736 O O . LEU A 1 97 ? 3.065 0.042 13.937 1.00 87.44 97 LEU A O 1
ATOM 740 N N . THR A 1 98 ? 2.465 -1.464 12.385 1.00 87.44 98 THR A N 1
ATOM 741 C CA . THR A 1 98 ? 1.065 -1.049 12.298 1.00 87.44 98 THR A CA 1
ATOM 742 C C . THR A 1 98 ? 0.174 -2.244 12.610 1.00 87.44 98 THR A C 1
ATOM 744 O O . THR A 1 98 ? 0.392 -3.330 12.075 1.00 87.44 98 THR A O 1
ATOM 747 N N . VAL A 1 99 ? -0.816 -2.044 13.476 1.00 88.38 99 VAL A N 1
ATOM 748 C CA . VAL A 1 99 ? -1.862 -3.025 13.807 1.00 88.38 99 VAL A CA 1
ATOM 749 C C . VAL A 1 99 ? -3.245 -2.422 13.554 1.00 88.38 99 VAL A C 1
ATOM 751 O O . VAL A 1 99 ? -3.362 -1.216 13.350 1.00 88.38 99 VAL A O 1
ATOM 754 N N . PHE A 1 100 ? -4.291 -3.252 13.553 1.00 86.31 100 PHE A N 1
ATOM 755 C CA . PHE A 1 100 ? -5.642 -2.845 13.132 1.00 86.31 100 PHE A CA 1
ATOM 756 C C . PHE A 1 100 ? -6.639 -2.616 14.284 1.00 86.31 100 PHE A C 1
ATOM 758 O O . PHE A 1 100 ? -7.839 -2.472 14.051 1.00 86.31 100 PHE A O 1
ATOM 765 N N . SER A 1 101 ? -6.161 -2.589 15.532 1.00 87.88 101 SER A N 1
ATOM 766 C CA . SER A 1 101 ? -6.969 -2.242 16.703 1.00 87.88 101 SER A CA 1
ATOM 767 C C . SER A 1 101 ? -6.114 -1.630 17.814 1.00 87.88 101 SER A C 1
ATOM 769 O O . SER A 1 101 ? -4.908 -1.868 17.903 1.00 87.88 101 SER A O 1
ATOM 771 N N . VAL A 1 102 ? -6.748 -0.838 18.683 1.00 89.94 102 VAL A N 1
ATOM 772 C CA . VAL A 1 102 ? -6.086 -0.273 19.873 1.00 89.94 102 VAL A CA 1
ATOM 773 C C . VAL A 1 102 ? -5.685 -1.383 20.839 1.00 89.94 102 VAL A C 1
ATOM 775 O O . VAL A 1 102 ? -4.570 -1.372 21.343 1.00 89.94 102 VAL A O 1
ATOM 778 N N . GLU A 1 103 ? -6.549 -2.380 21.023 1.00 91.88 103 GLU A N 1
ATOM 779 C CA . GLU A 1 103 ? -6.279 -3.548 21.865 1.00 91.88 103 GLU A CA 1
ATOM 780 C C . GLU A 1 103 ? -5.003 -4.281 21.431 1.00 91.88 103 GLU A C 1
ATOM 782 O O . GLU A 1 103 ? -4.116 -4.511 22.249 1.00 91.88 103 GLU A O 1
ATOM 787 N N . ALA A 1 104 ? -4.843 -4.552 20.130 1.00 90.94 104 ALA A N 1
ATOM 788 C CA . ALA A 1 104 ? -3.639 -5.196 19.613 1.00 90.94 104 ALA A CA 1
ATOM 789 C C . ALA A 1 104 ? -2.378 -4.352 19.860 1.00 90.94 104 ALA A C 1
ATOM 791 O O . ALA A 1 104 ? -1.305 -4.900 20.120 1.00 90.94 104 ALA A O 1
ATOM 792 N N . ALA A 1 105 ? -2.492 -3.021 19.798 1.00 92.38 105 ALA A N 1
ATOM 793 C CA . ALA A 1 105 ? -1.372 -2.128 20.073 1.00 92.38 105 ALA A CA 1
ATOM 794 C C . ALA A 1 105 ? -1.004 -2.108 21.557 1.00 92.38 105 ALA A C 1
ATOM 796 O O . ALA A 1 105 ? 0.177 -2.167 21.900 1.00 92.38 105 ALA A O 1
ATOM 797 N N . GLU A 1 106 ? -2.003 -2.067 22.437 1.00 92.94 106 GLU A N 1
ATOM 798 C CA . GLU A 1 106 ? -1.804 -2.164 23.879 1.00 92.94 106 GLU A CA 1
ATOM 799 C C . GLU A 1 106 ? -1.162 -3.493 24.269 1.00 92.94 106 GLU A C 1
ATOM 801 O O . GLU A 1 106 ? -0.232 -3.511 25.074 1.00 92.94 106 GLU A O 1
ATOM 806 N N . ASP A 1 107 ? -1.625 -4.598 23.694 1.00 94.12 107 ASP A N 1
ATOM 807 C CA . ASP A 1 107 ? -1.101 -5.927 23.987 1.00 94.12 107 ASP A CA 1
ATOM 808 C C . ASP A 1 107 ? 0.329 -6.097 23.488 1.00 94.12 107 ASP A C 1
ATOM 810 O O . ASP A 1 107 ? 1.175 -6.596 24.235 1.00 94.12 107 ASP A O 1
ATOM 814 N N . PHE A 1 108 ? 0.639 -5.600 22.287 1.00 92.00 108 PHE A N 1
ATOM 815 C CA . PHE A 1 108 ? 2.017 -5.520 21.808 1.00 92.00 108 PHE A CA 1
ATOM 816 C C . PHE A 1 108 ? 2.890 -4.725 22.785 1.00 92.00 108 PHE A C 1
ATOM 818 O O . PHE A 1 108 ? 3.968 -5.166 23.180 1.00 92.00 108 PHE A O 1
ATOM 825 N N . CYS A 1 109 ? 2.404 -3.564 23.218 1.00 90.75 109 CYS A N 1
ATOM 826 C CA . CYS A 1 109 ? 3.116 -2.684 24.129 1.00 90.75 109 CYS A CA 1
ATOM 827 C C . CYS A 1 109 ? 3.367 -3.295 25.512 1.00 90.75 109 CYS A C 1
ATOM 829 O O . CYS A 1 109 ? 4.446 -3.117 26.069 1.00 90.75 109 CYS A O 1
ATOM 831 N N . LYS A 1 110 ? 2.398 -4.037 26.061 1.00 91.81 110 LYS A N 1
ATOM 832 C CA . LYS A 1 110 ? 2.536 -4.753 27.341 1.00 91.81 110 LYS A CA 1
ATOM 833 C C . LYS A 1 110 ? 3.543 -5.902 27.258 1.00 91.81 110 LYS A C 1
ATOM 835 O O . LYS A 1 110 ? 4.190 -6.209 28.253 1.00 91.81 110 LYS A O 1
ATOM 840 N N . GLN A 1 111 ? 3.632 -6.558 26.101 1.00 91.69 111 GLN A N 1
ATOM 841 C CA . GLN A 1 111 ? 4.524 -7.699 25.865 1.00 91.69 111 GLN A CA 1
ATOM 842 C C . GLN A 1 111 ? 5.936 -7.279 25.434 1.00 91.69 111 GLN A C 1
ATOM 844 O O . GLN A 1 111 ? 6.867 -8.078 25.507 1.00 91.69 111 GLN A O 1
ATOM 849 N N . SER A 1 112 ? 6.096 -6.041 24.972 1.00 87.94 112 SER A N 1
ATOM 850 C CA . SER A 1 112 ? 7.375 -5.480 24.554 1.00 87.94 112 SER A CA 1
ATOM 851 C C . SER A 1 112 ? 8.295 -5.234 25.753 1.00 87.94 112 SER A C 1
ATOM 853 O O . SER A 1 112 ? 7.900 -4.642 26.754 1.00 87.94 112 SER A O 1
ATOM 855 N N . GLU A 1 113 ? 9.563 -5.629 25.623 1.00 88.31 113 GLU A N 1
ATOM 856 C CA . GLU A 1 113 ? 10.628 -5.271 26.576 1.00 88.31 113 GLU A CA 1
ATOM 857 C C . GLU A 1 113 ? 11.049 -3.795 26.448 1.00 88.31 113 GLU A C 1
ATOM 859 O O . GLU A 1 113 ? 11.709 -3.238 27.325 1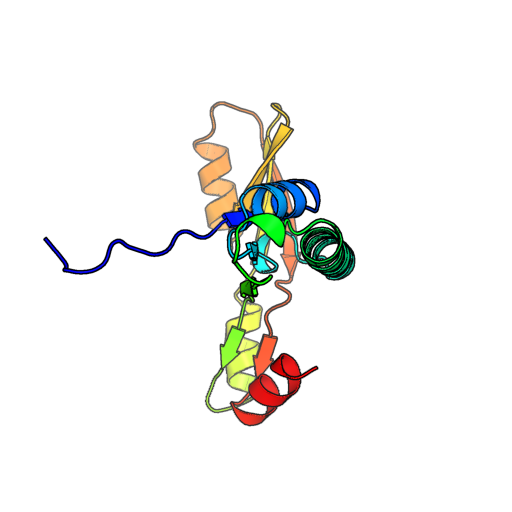.00 88.31 113 GLU A O 1
ATOM 864 N N . GLU A 1 114 ? 10.665 -3.153 25.344 1.00 90.62 114 GLU A N 1
ATOM 865 C CA . GLU A 1 114 ? 10.968 -1.762 25.031 1.00 90.62 114 GLU A CA 1
ATOM 866 C C . GLU A 1 114 ? 9.775 -0.860 25.329 1.00 90.62 114 GLU A C 1
ATOM 868 O O . GLU A 1 114 ? 8.622 -1.240 25.095 1.00 90.62 114 GLU A O 1
ATOM 873 N N . LYS A 1 115 ? 10.054 0.386 25.731 1.00 88.94 115 LYS A N 1
ATOM 874 C CA . LYS A 1 115 ? 9.021 1.421 25.754 1.00 88.94 115 LYS A CA 1
ATOM 875 C C . LYS A 1 115 ? 8.488 1.632 24.345 1.00 88.94 115 LYS A C 1
ATOM 877 O O . LYS A 1 115 ? 9.244 1.771 23.381 1.00 88.94 115 LYS A O 1
ATOM 882 N N . CYS A 1 116 ? 7.174 1.705 24.257 1.00 90.94 116 CYS A N 1
ATOM 883 C CA . CYS A 1 116 ? 6.453 1.936 23.024 1.00 90.94 116 CYS A CA 1
ATOM 884 C C . CYS A 1 116 ? 5.447 3.069 23.221 1.00 90.94 116 CYS A C 1
ATOM 886 O O . CYS A 1 116 ? 4.928 3.305 24.315 1.00 90.94 116 CYS A O 1
ATOM 888 N N . THR A 1 117 ? 5.164 3.764 22.134 1.00 91.88 117 THR A N 1
ATOM 889 C CA . THR A 1 117 ? 4.037 4.681 22.010 1.00 91.88 117 THR A CA 1
ATOM 890 C C . THR A 1 117 ? 3.236 4.275 20.788 1.00 91.88 117 THR A C 1
ATOM 892 O O . THR A 1 117 ? 3.765 3.623 19.885 1.00 91.88 117 THR A O 1
ATOM 895 N N . PHE A 1 118 ? 1.958 4.634 20.747 1.00 92.25 118 PHE A N 1
ATOM 896 C CA . PHE A 1 118 ? 1.148 4.383 19.568 1.00 92.25 118 PHE A CA 1
ATOM 897 C C . PHE A 1 118 ? 0.256 5.567 19.222 1.00 92.25 118 PHE A C 1
ATOM 899 O O . PHE A 1 118 ? -0.131 6.358 20.082 1.00 92.25 118 PHE A O 1
ATOM 906 N N . GLN A 1 119 ? -0.042 5.688 17.934 1.00 89.06 119 GLN A N 1
ATOM 907 C CA . GLN A 1 119 ? -0.922 6.698 17.367 1.00 89.06 119 GLN A CA 1
ATOM 908 C C . GLN A 1 119 ? -2.056 5.996 16.638 1.00 89.06 119 GLN A C 1
ATOM 910 O O . GLN A 1 119 ? -1.813 5.122 15.807 1.00 89.06 119 GLN A O 1
ATOM 915 N N . VAL A 1 120 ? -3.285 6.386 16.959 1.00 88.75 120 VAL A N 1
ATOM 916 C CA . VAL A 1 120 ? -4.484 5.881 16.292 1.00 88.75 120 VAL A CA 1
ATOM 917 C C . VAL A 1 120 ? -4.805 6.799 15.122 1.00 88.75 120 VAL A C 1
ATOM 919 O O . VAL A 1 120 ? -4.866 8.018 15.277 1.00 88.75 120 VAL A O 1
ATOM 922 N N . GLN A 1 121 ? -5.011 6.200 13.963 1.00 80.81 121 GLN A N 1
ATOM 923 C CA . GLN A 1 121 ? -5.443 6.841 12.736 1.00 80.81 121 GLN A CA 1
ATOM 924 C C . GLN A 1 121 ? -6.672 6.100 12.215 1.00 80.81 121 GLN A C 1
ATOM 926 O O . GLN A 1 121 ? -6.829 4.890 12.418 1.00 80.81 121 GLN A O 1
ATOM 931 N N . GLU A 1 122 ? -7.567 6.823 11.550 1.00 72.94 122 GLU A N 1
ATOM 932 C CA . GLU A 1 122 ? -8.645 6.161 10.827 1.00 72.94 122 GLU A CA 1
ATOM 933 C C . GLU A 1 122 ? -8.071 5.398 9.634 1.00 72.94 122 GLU A C 1
ATOM 935 O O . GLU A 1 122 ? -7.160 5.868 8.946 1.00 72.94 122 GLU A O 1
ATOM 940 N N . GLY A 1 123 ? -8.569 4.177 9.435 1.00 69.69 123 GLY A N 1
ATOM 941 C CA . GLY A 1 123 ? -8.216 3.384 8.272 1.00 69.69 123 GLY A CA 1
ATOM 942 C C . GLY A 1 123 ? -8.774 4.035 7.015 1.00 69.69 123 GLY A C 1
ATOM 943 O O . GLY A 1 123 ? -9.981 4.231 6.924 1.00 69.69 123 GLY A O 1
ATOM 944 N N . ASN A 1 124 ? -7.931 4.319 6.023 1.00 77.94 124 ASN A N 1
ATOM 945 C CA . ASN A 1 124 ? -8.400 4.693 4.687 1.00 77.94 124 ASN A CA 1
ATOM 946 C C . ASN A 1 124 ? -8.830 3.427 3.931 1.00 77.94 124 ASN A C 1
ATOM 948 O O . ASN A 1 124 ? -8.170 2.973 2.998 1.00 77.94 124 ASN A O 1
ATOM 952 N N . VAL A 1 125 ? -9.881 2.783 4.435 1.00 89.44 125 VAL A N 1
ATOM 953 C CA . VAL A 1 125 ? -10.454 1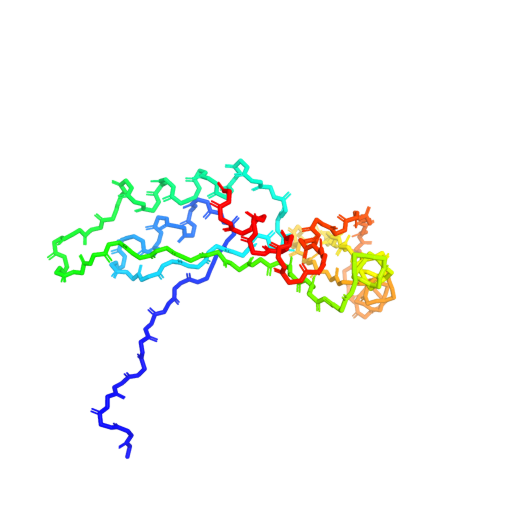.571 3.852 1.00 89.44 125 VAL A CA 1
ATOM 95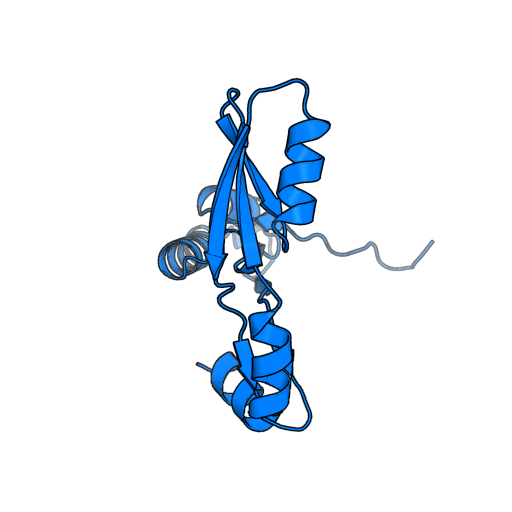4 C C . VAL A 1 125 ? -11.357 1.989 2.703 1.00 89.44 125 VAL A C 1
ATOM 956 O O . VAL A 1 125 ? -12.294 2.759 2.903 1.00 89.44 125 VAL A O 1
ATOM 959 N N . ILE A 1 126 ? -11.109 1.467 1.505 1.00 93.12 126 ILE A N 1
ATOM 960 C CA . ILE A 1 126 ? -12.049 1.618 0.394 1.00 93.12 126 ILE A CA 1
ATOM 961 C C . ILE A 1 126 ? -13.265 0.757 0.725 1.00 93.12 126 ILE A C 1
ATOM 963 O O . ILE A 1 126 ? -13.135 -0.457 0.876 1.00 93.12 126 ILE A O 1
ATOM 967 N N . HIS A 1 127 ? -14.435 1.373 0.869 1.00 95.50 127 HIS A N 1
ATOM 968 C CA . HIS A 1 127 ? -15.643 0.663 1.265 1.00 95.50 127 HIS A CA 1
ATOM 969 C C . HIS A 1 127 ? -16.881 1.137 0.507 1.00 95.50 127 HIS A C 1
ATOM 971 O O . HIS A 1 127 ? -16.957 2.285 0.063 1.00 95.50 127 HIS A O 1
ATOM 977 N N . GLY A 1 128 ? -17.830 0.219 0.342 1.00 97.81 128 GLY A N 1
ATOM 978 C CA . GLY A 1 128 ? -19.121 0.468 -0.286 1.00 97.81 128 GLY A CA 1
ATOM 979 C C . GLY A 1 128 ? -19.778 -0.807 -0.807 1.00 97.81 128 GLY A C 1
ATOM 980 O O . GLY A 1 128 ? -19.243 -1.912 -0.669 1.00 97.81 128 GLY A O 1
ATOM 981 N N . ALA A 1 129 ? -20.914 -0.636 -1.474 1.00 97.81 129 ALA A N 1
ATOM 982 C CA . ALA A 1 129 ? -21.487 -1.659 -2.333 1.00 97.81 129 ALA A CA 1
ATOM 983 C C . ALA A 1 129 ? -20.542 -1.988 -3.504 1.00 97.81 129 ALA A C 1
ATOM 985 O O . ALA A 1 129 ? -19.654 -1.206 -3.861 1.00 97.81 129 ALA A O 1
ATOM 986 N N . GLN A 1 130 ? -20.752 -3.145 -4.137 1.00 96.62 130 GLN A N 1
ATOM 987 C CA . GLN A 1 130 ? -19.879 -3.666 -5.197 1.00 96.62 130 GLN A CA 1
ATOM 988 C C . GLN A 1 130 ? -19.542 -2.637 -6.294 1.00 96.62 130 GLN A C 1
ATOM 990 O O . GLN A 1 130 ? -18.379 -2.521 -6.679 1.00 96.62 130 GLN A O 1
ATOM 995 N N . GLU A 1 131 ? -20.539 -1.905 -6.800 1.00 96.62 131 GLU A N 1
ATOM 996 C CA . GLU A 1 131 ? -20.356 -0.917 -7.874 1.00 96.62 131 GLU A CA 1
ATOM 997 C C . GLU A 1 131 ? -19.439 0.229 -7.428 1.00 96.62 131 GLU A C 1
ATOM 999 O O . GLU A 1 131 ? -18.434 0.503 -8.081 1.00 96.62 131 GLU A O 1
ATOM 1004 N N . ARG A 1 132 ? -19.702 0.801 -6.248 1.00 95.81 132 ARG A N 1
ATOM 1005 C CA . ARG A 1 132 ? -18.907 1.883 -5.659 1.00 95.81 132 ARG A CA 1
ATOM 1006 C C . ARG A 1 132 ? -17.461 1.473 -5.397 1.00 95.81 132 ARG A C 1
ATOM 1008 O O . ARG A 1 132 ? -16.539 2.233 -5.683 1.00 95.81 132 ARG A O 1
ATOM 1015 N N . VAL A 1 133 ? -17.243 0.273 -4.855 1.00 96.88 133 VAL A N 1
ATOM 1016 C CA . VAL A 1 133 ? -15.886 -0.259 -4.649 1.00 96.88 133 VAL A CA 1
ATOM 1017 C C . VAL A 1 133 ? -15.172 -0.434 -5.989 1.00 96.88 133 VAL A C 1
ATOM 1019 O O . VAL A 1 133 ? -14.001 -0.081 -6.103 1.00 96.88 133 VAL A O 1
ATOM 1022 N N . GLY A 1 134 ? -15.871 -0.937 -7.011 1.00 96.12 134 GLY A N 1
ATOM 1023 C CA . GLY A 1 134 ? -15.332 -1.077 -8.362 1.00 96.12 134 GLY A CA 1
ATOM 1024 C C . GLY A 1 134 ? -14.902 0.256 -8.975 1.00 96.12 134 GLY A C 1
ATOM 1025 O O . GLY A 1 134 ? -13.795 0.344 -9.500 1.00 96.12 134 GLY A O 1
ATOM 1026 N N . GLU A 1 135 ? -15.735 1.294 -8.862 1.00 96.00 135 GLU A N 1
ATOM 1027 C CA . GLU A 1 135 ? -15.408 2.651 -9.319 1.00 96.00 135 GLU A CA 1
ATOM 1028 C C . GLU A 1 135 ? -14.177 3.203 -8.595 1.00 96.00 135 GLU A C 1
ATOM 1030 O O . GLU A 1 135 ? -13.226 3.636 -9.240 1.00 96.00 135 GLU A O 1
ATOM 1035 N N . ARG A 1 136 ? -14.140 3.099 -7.261 1.00 93.19 136 ARG A N 1
ATOM 1036 C CA . ARG A 1 136 ? -13.027 3.594 -6.433 1.00 93.19 136 ARG A CA 1
ATOM 1037 C C . ARG A 1 136 ? -11.695 2.900 -6.702 1.00 93.19 136 ARG A C 1
ATOM 1039 O O . ARG A 1 136 ? -10.654 3.508 -6.498 1.00 93.19 136 ARG A O 1
ATOM 1046 N N . LEU A 1 137 ? -11.711 1.632 -7.113 1.00 92.62 137 LEU A N 1
ATOM 1047 C CA . LEU A 1 137 ? -10.500 0.891 -7.485 1.00 92.62 137 LEU A CA 1
ATOM 1048 C C . LEU A 1 137 ? -10.022 1.193 -8.913 1.00 92.62 137 LEU A C 1
ATOM 1050 O O . LEU A 1 137 ? -8.900 0.824 -9.259 1.00 92.62 1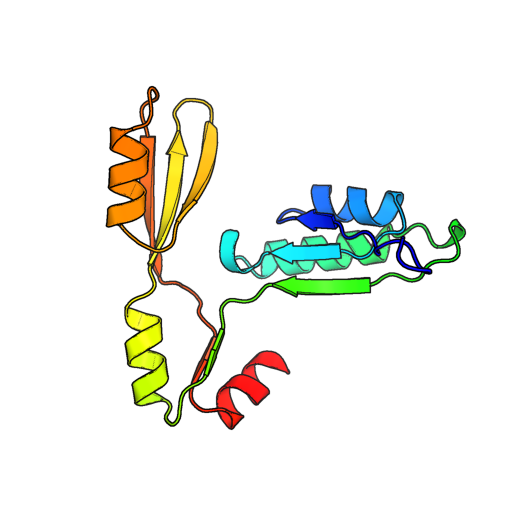37 LEU A O 1
ATOM 1054 N N . ALA A 1 138 ? -10.876 1.791 -9.746 1.00 92.19 138 ALA A N 1
ATOM 1055 C CA . ALA A 1 138 ? -10.563 2.144 -11.127 1.00 92.19 138 ALA A CA 1
ATOM 1056 C C . ALA A 1 138 ? -10.038 3.584 -11.291 1.00 92.19 138 ALA A C 1
ATOM 1058 O O . ALA A 1 138 ? -9.538 3.907 -12.372 1.00 92.19 138 ALA A O 1
ATOM 1059 N N . GLU A 1 139 ? -10.172 4.422 -10.256 1.00 84.00 139 GLU A N 1
ATOM 1060 C CA . GLU A 1 139 ? -9.569 5.764 -10.143 1.00 84.00 139 GLU A CA 1
ATOM 1061 C C . GLU A 1 139 ? -8.038 5.700 -10.007 1.00 84.00 139 GLU A C 1
ATOM 1063 O O . GLU A 1 139 ? -7.368 6.513 -10.687 1.00 84.00 139 GLU A O 1
#

Foldseek 3Di:
DDPDDDADEQEDAALVSLLVCQVVLHEYEHECQWVVDVVRVVNNLCSNQVSHDCVVVHHYHYHYNAAEFADQFFVVFVVVQQQWKWKWKAWPVRDIGTDGDPVVNVVCCVPDPTHMDIDIDRGPYQTGHPVSSVVVVVD